Protein AF-A0A2T2UEY7-F1 (afdb_monomer_lite)

Radius of gyration: 20.2 Å; chains: 1; bounding box: 46×44×48 Å

pLDDT: mean 71.41, std 10.63, range [33.53, 90.88]

Secondary structure (DSSP, 8-state):
-THHHHHHHTT-GGGGGGHHHHHHHHHHHHHHHHHTTHHHHHHHTT-HHHHHHHHHHHHHHHHHHHHHHHHT-HHHHHHHHHHHHHHHHHHHHHHHHHHHT--HHHHHHHHHHHHHHHHHHHHHHHHHHHHHHHH-TT-HHHHHHHHHHHHHHHHHHHHHHHTHHHHHHHTT---S---

Sequence (179 aa):
MYIEDLLVVGGYQKYFDAIPLVHIFAVVGLLRSVSALVPQLLNAVGEARLNFFYSLANSVLMPAAFLVGAQFSLNGVAWAWVTAFPMAVMLLFYFGACALKMPLFTVLGRIVPAGLVLLPALGVALGAQWLADTYLPQMPILTLALGVLSTLGLGLGLIAWHEREAIAVIRGRYSAQSA

Structure (mmCIF, N/CA/C/O backbone):
data_AF-A0A2T2UEY7-F1
#
_entry.id   AF-A0A2T2UEY7-F1
#
loop_
_atom_site.group_PDB
_atom_site.id
_atom_site.type_symbol
_atom_site.label_atom_id
_atom_site.label_alt_id
_atom_site.label_comp_id
_atom_site.label_asym_id
_atom_site.label_entity_id
_atom_site.label_seq_id
_atom_site.pdbx_PDB_ins_code
_atom_site.Cartn_x
_atom_site.Cartn_y
_atom_site.Cartn_z
_atom_site.occupancy
_atom_site.B_iso_or_equiv
_atom_site.auth_seq_id
_atom_site.auth_comp_id
_atom_site.auth_asym_id
_atom_site.auth_atom_id
_atom_site.pdbx_PDB_model_num
ATOM 1 N N . MET A 1 1 ? 5.399 5.168 -11.304 1.00 60.03 1 MET A N 1
ATOM 2 C CA . MET A 1 1 ? 5.661 6.351 -12.140 1.00 60.03 1 MET A CA 1
ATOM 3 C C . MET A 1 1 ? 7.153 6.657 -12.241 1.00 60.03 1 MET A C 1
ATOM 5 O O . MET A 1 1 ? 7.678 6.413 -13.307 1.00 60.03 1 MET A O 1
ATOM 9 N N . TYR A 1 2 ? 7.894 6.951 -11.166 1.00 69.31 2 TYR A N 1
ATOM 10 C CA . TYR A 1 2 ? 9.376 7.080 -11.220 1.00 69.31 2 TYR A CA 1
ATOM 11 C C . TYR A 1 2 ? 10.169 5.755 -11.173 1.00 69.31 2 TYR A C 1
ATOM 13 O O . TYR A 1 2 ? 11.344 5.725 -10.814 1.00 69.31 2 TYR A O 1
ATOM 21 N N . ILE A 1 3 ? 9.517 4.621 -11.434 1.00 72.81 3 ILE A N 1
ATOM 22 C CA . ILE A 1 3 ? 10.138 3.304 -11.222 1.00 72.81 3 ILE A CA 1
ATOM 23 C C . ILE A 1 3 ? 11.197 3.005 -12.292 1.00 72.81 3 ILE A C 1
ATOM 25 O O . ILE A 1 3 ? 12.188 2.346 -12.002 1.00 72.81 3 ILE A O 1
ATOM 29 N N . GLU A 1 4 ? 11.012 3.537 -13.501 1.00 76.38 4 GLU A N 1
ATOM 30 C CA . GLU A 1 4 ? 11.954 3.428 -14.617 1.00 76.38 4 GLU A CA 1
ATOM 31 C C . GLU A 1 4 ? 13.260 4.145 -14.299 1.00 76.38 4 GLU A C 1
ATOM 33 O O . GLU A 1 4 ? 14.317 3.514 -14.293 1.00 76.38 4 GLU A O 1
ATOM 38 N N . ASP A 1 5 ? 13.177 5.418 -13.909 1.00 74.12 5 ASP A N 1
ATOM 39 C CA . ASP A 1 5 ? 14.338 6.188 -13.469 1.00 74.12 5 ASP A CA 1
ATOM 40 C C . ASP A 1 5 ? 15.047 5.502 -12.297 1.00 74.12 5 ASP A C 1
ATOM 42 O O . ASP A 1 5 ? 16.275 5.450 -12.256 1.00 74.12 5 ASP A O 1
ATOM 46 N N . LEU A 1 6 ? 14.292 4.925 -11.351 1.00 76.56 6 LEU A N 1
ATOM 47 C CA . LEU A 1 6 ? 14.861 4.231 -10.190 1.00 76.56 6 LEU A CA 1
ATOM 48 C C . LEU A 1 6 ? 15.660 2.998 -10.616 1.00 76.56 6 LEU A C 1
ATOM 50 O O . LEU A 1 6 ? 16.758 2.761 -10.107 1.00 76.56 6 LEU A O 1
ATOM 54 N N . LEU A 1 7 ? 15.139 2.228 -11.570 1.00 80.62 7 LEU A N 1
ATOM 55 C CA . LEU A 1 7 ? 15.835 1.070 -12.123 1.00 80.62 7 LEU A CA 1
ATOM 56 C C . LEU A 1 7 ? 17.052 1.483 -12.960 1.00 80.62 7 LEU A C 1
ATOM 58 O O . LEU A 1 7 ? 18.066 0.789 -12.913 1.00 80.62 7 LEU A O 1
ATOM 62 N N . VAL A 1 8 ? 16.999 2.608 -13.678 1.00 80.50 8 VAL A N 1
ATOM 63 C CA . VAL A 1 8 ? 18.146 3.144 -14.431 1.00 80.50 8 VAL A CA 1
ATOM 64 C C . VAL A 1 8 ? 19.254 3.604 -13.486 1.00 80.50 8 VAL A C 1
ATOM 66 O O . VAL A 1 8 ? 20.399 3.189 -13.651 1.00 80.50 8 VAL A O 1
ATOM 69 N N . VAL A 1 9 ? 18.924 4.393 -12.460 1.00 78.81 9 VAL A N 1
ATOM 70 C CA . VAL A 1 9 ? 19.888 4.878 -11.455 1.00 78.81 9 VAL A CA 1
ATOM 71 C C . VAL A 1 9 ? 20.487 3.723 -10.654 1.00 78.81 9 VAL A C 1
ATOM 73 O O . VAL A 1 9 ? 21.678 3.730 -10.355 1.00 78.81 9 VAL A O 1
ATOM 76 N N . GLY A 1 10 ? 19.684 2.706 -10.337 1.00 77.88 10 GLY A N 1
ATOM 77 C CA . GLY A 1 10 ? 20.144 1.511 -9.635 1.00 77.88 10 GLY A CA 1
ATOM 78 C C . GLY A 1 10 ? 20.923 0.509 -10.496 1.00 77.88 10 GLY A C 1
ATOM 79 O O . GLY A 1 10 ? 21.414 -0.477 -9.956 1.00 77.88 10 GLY A O 1
ATOM 80 N N . GLY A 1 11 ? 21.030 0.712 -11.816 1.00 80.69 11 GLY A N 1
ATOM 81 C CA . GLY A 1 11 ? 21.668 -0.249 -12.729 1.00 80.69 11 GLY A CA 1
ATOM 82 C C . GLY A 1 11 ? 20.877 -1.555 -12.917 1.00 80.69 11 GLY A C 1
ATOM 83 O O . GLY A 1 11 ? 21.428 -2.587 -13.294 1.00 80.69 11 GLY A O 1
ATOM 84 N N . TYR A 1 12 ? 19.570 -1.528 -12.658 1.00 83.25 12 TYR A N 1
ATOM 85 C CA . TYR A 1 12 ? 18.666 -2.678 -12.593 1.00 83.25 12 TYR A CA 1
ATOM 86 C C . TYR A 1 12 ? 17.741 -2.802 -13.8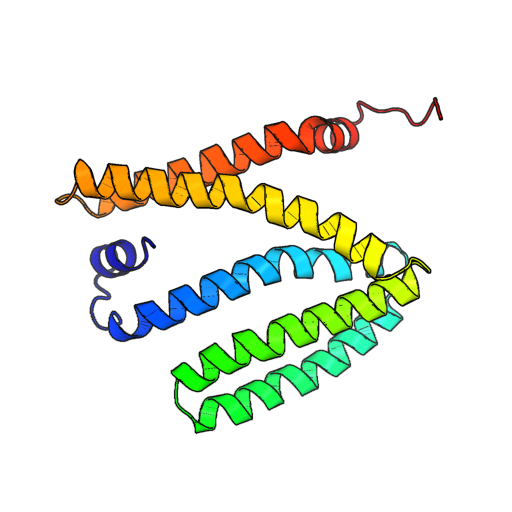16 1.00 83.25 12 TYR A C 1
ATOM 88 O O . TYR A 1 12 ? 16.616 -3.291 -13.719 1.00 83.25 12 TYR A O 1
ATOM 96 N N . GLN A 1 13 ? 18.230 -2.417 -14.994 1.00 81.12 13 GLN A N 1
ATOM 97 C CA . GLN A 1 13 ? 17.466 -2.401 -16.253 1.00 81.12 13 GLN A CA 1
ATOM 98 C C . GLN A 1 13 ? 16.880 -3.770 -16.642 1.00 81.12 13 GLN A C 1
ATOM 100 O O . GLN A 1 13 ? 15.823 -3.849 -17.258 1.00 81.12 13 GLN A O 1
ATOM 105 N N . LYS A 1 14 ? 17.506 -4.868 -16.196 1.00 83.56 14 LYS A N 1
ATOM 106 C CA . LYS A 1 14 ? 17.015 -6.242 -16.405 1.00 83.56 14 LYS A CA 1
ATOM 107 C C . LYS A 1 14 ? 15.623 -6.527 -15.818 1.00 83.56 14 LYS A C 1
ATOM 109 O O . LYS A 1 14 ? 15.056 -7.570 -16.111 1.00 83.56 14 LYS A O 1
ATOM 114 N N . TYR A 1 15 ? 15.093 -5.647 -14.965 1.00 81.44 15 TYR A N 1
ATOM 115 C CA . TYR A 1 15 ? 13.772 -5.791 -14.344 1.00 81.44 15 TYR A CA 1
ATOM 116 C C . TYR A 1 15 ? 12.699 -4.902 -14.977 1.00 81.44 15 TYR A C 1
ATOM 118 O O . TYR A 1 15 ? 11.633 -4.724 -14.389 1.00 81.44 15 TYR A O 1
ATOM 126 N N . PHE A 1 16 ? 12.950 -4.350 -16.166 1.00 82.19 16 PHE A N 1
ATOM 127 C CA . PHE A 1 16 ? 11.966 -3.518 -16.858 1.00 82.19 16 PHE A CA 1
ATOM 128 C C . PHE A 1 16 ? 10.650 -4.264 -17.123 1.00 82.19 16 PHE A C 1
ATOM 130 O O . PHE A 1 16 ? 9.573 -3.701 -16.945 1.00 82.19 16 PHE A O 1
ATOM 137 N N . ASP A 1 17 ? 10.714 -5.568 -17.383 1.00 82.19 17 ASP A N 1
ATOM 138 C CA . ASP A 1 17 ? 9.524 -6.407 -17.573 1.00 82.19 17 ASP A CA 1
ATOM 139 C C . ASP A 1 17 ? 8.618 -6.477 -16.326 1.00 82.19 17 ASP A C 1
ATOM 141 O O . ASP A 1 17 ? 7.433 -6.794 -16.425 1.00 82.19 17 ASP A O 1
ATOM 145 N N . ALA A 1 18 ? 9.145 -6.155 -15.136 1.00 81.88 18 ALA A N 1
ATOM 146 C CA . ALA A 1 18 ? 8.387 -6.125 -13.886 1.00 81.88 18 ALA A CA 1
ATOM 147 C C . ALA A 1 18 ? 7.746 -4.757 -13.585 1.00 81.88 18 ALA A C 1
ATOM 149 O O . ALA A 1 18 ? 6.935 -4.655 -12.661 1.00 81.88 18 ALA A O 1
ATOM 150 N N . ILE A 1 19 ? 8.059 -3.710 -14.356 1.00 83.50 19 ILE A N 1
ATOM 151 C CA . ILE A 1 19 ? 7.503 -2.359 -14.180 1.00 83.50 19 ILE A CA 1
ATOM 152 C C . ILE A 1 19 ? 5.964 -2.352 -14.145 1.00 83.50 19 ILE A C 1
ATOM 154 O O . ILE A 1 19 ? 5.400 -1.704 -13.253 1.00 83.50 19 ILE A O 1
ATOM 158 N N . PRO A 1 20 ? 5.242 -3.067 -15.034 1.00 82.81 20 PRO A N 1
ATOM 159 C CA . PRO A 1 20 ? 3.779 -3.085 -14.999 1.00 82.81 20 PRO A CA 1
ATOM 160 C C . PRO A 1 20 ? 3.230 -3.661 -13.688 1.00 82.81 20 PRO A C 1
ATOM 162 O O . PRO A 1 20 ? 2.255 -3.148 -13.140 1.00 82.81 20 PRO A O 1
ATOM 165 N N . LEU A 1 21 ? 3.894 -4.679 -13.132 1.00 82.06 21 LEU A N 1
ATOM 166 C CA . LEU A 1 21 ? 3.491 -5.301 -11.869 1.00 82.06 21 LEU A CA 1
ATOM 167 C C . LEU A 1 21 ? 3.609 -4.309 -10.714 1.00 82.06 21 LEU A C 1
ATOM 169 O O . LEU A 1 21 ? 2.709 -4.222 -9.882 1.00 82.06 21 LEU A O 1
ATOM 173 N N . VAL A 1 22 ? 4.682 -3.514 -10.684 1.00 80.75 22 VAL A N 1
ATOM 174 C CA . VAL A 1 22 ? 4.879 -2.494 -9.645 1.00 80.75 22 VAL A CA 1
ATOM 175 C C . VAL A 1 22 ? 3.765 -1.448 -9.668 1.00 80.75 22 VAL A C 1
ATOM 177 O O . VAL A 1 22 ? 3.314 -1.018 -8.608 1.00 80.75 22 VAL A O 1
ATOM 180 N N . HIS A 1 23 ? 3.266 -1.072 -10.846 1.00 80.88 23 HIS A N 1
ATOM 181 C CA . HIS A 1 23 ? 2.131 -0.153 -10.952 1.00 80.88 23 HIS A CA 1
ATOM 182 C C . HIS A 1 23 ? 0.849 -0.748 -10.358 1.00 80.88 23 HIS A C 1
ATOM 184 O O . HIS A 1 23 ? 0.157 -0.067 -9.600 1.00 80.88 23 HIS A O 1
ATOM 190 N N . ILE A 1 24 ? 0.571 -2.028 -10.619 1.00 80.69 24 ILE A N 1
ATOM 191 C CA . ILE A 1 24 ? -0.563 -2.740 -10.011 1.00 80.69 24 ILE A CA 1
ATOM 192 C C . ILE A 1 24 ? -0.410 -2.772 -8.482 1.00 80.69 24 ILE A C 1
ATOM 194 O O . ILE A 1 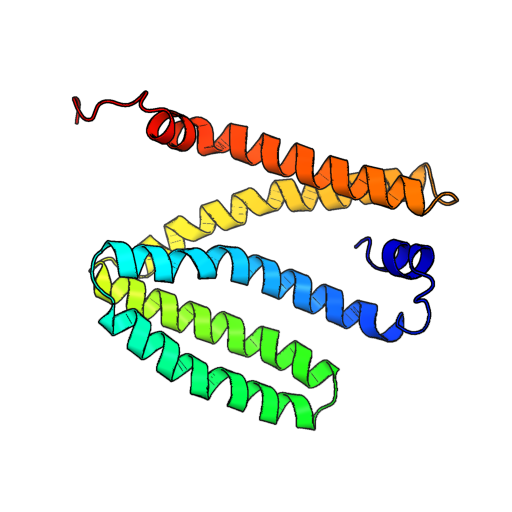24 ? -1.342 -2.445 -7.745 1.00 80.69 24 ILE A O 1
ATOM 198 N N . PHE A 1 25 ? 0.789 -3.094 -7.991 1.00 78.50 25 PHE A N 1
ATOM 199 C CA . PHE A 1 25 ? 1.077 -3.118 -6.559 1.00 78.50 25 PHE A CA 1
ATOM 200 C C . PHE A 1 25 ? 0.979 -1.750 -5.889 1.00 78.50 25 PHE A C 1
ATOM 202 O O . PHE A 1 25 ? 0.548 -1.678 -4.740 1.00 78.50 25 PHE A O 1
ATOM 209 N N . ALA A 1 26 ? 1.328 -0.665 -6.582 1.00 78.06 26 ALA A N 1
ATOM 210 C CA . ALA A 1 26 ? 1.195 0.686 -6.049 1.00 78.06 26 ALA A CA 1
ATOM 211 C C . ALA A 1 26 ? -0.273 1.034 -5.746 1.00 78.06 26 ALA A C 1
ATOM 213 O O . ALA A 1 26 ? -0.566 1.600 -4.692 1.00 78.06 26 ALA A O 1
ATOM 214 N N . VAL A 1 27 ? -1.206 0.623 -6.615 1.00 74.31 27 VAL A N 1
ATOM 215 C CA . VAL A 1 27 ? -2.653 0.800 -6.393 1.00 74.31 27 VAL A CA 1
ATOM 216 C C . VAL A 1 27 ? -3.121 0.007 -5.171 1.00 74.31 27 VAL A C 1
ATOM 218 O O . VAL A 1 27 ? -3.826 0.539 -4.314 1.00 74.31 27 VAL A O 1
ATOM 221 N N . VAL A 1 28 ? -2.680 -1.246 -5.039 1.00 76.62 28 VAL A N 1
ATOM 222 C CA . VAL A 1 28 ? -2.969 -2.072 -3.853 1.00 76.62 28 VAL A CA 1
ATOM 223 C C . VAL A 1 28 ? -2.373 -1.444 -2.585 1.00 76.62 28 VAL A C 1
ATOM 225 O O . VAL A 1 28 ? -3.008 -1.443 -1.530 1.00 76.62 28 VAL A O 1
ATOM 228 N N . GLY A 1 29 ? -1.178 -0.858 -2.689 1.00 73.19 29 GLY A N 1
ATOM 229 C CA . GLY A 1 29 ? -0.496 -0.151 -1.607 1.00 73.19 29 GLY A CA 1
ATOM 230 C C . GLY A 1 29 ? -1.305 1.018 -1.045 1.00 73.19 29 GLY A C 1
ATOM 231 O O . GLY A 1 29 ? -1.372 1.173 0.172 1.00 73.19 29 GLY A O 1
ATOM 232 N N . LEU A 1 30 ? -1.991 1.787 -1.897 1.00 71.62 30 LEU A N 1
ATOM 233 C CA . LEU A 1 30 ? -2.884 2.864 -1.449 1.00 71.62 30 LEU A CA 1
ATOM 234 C C . LEU A 1 30 ? -4.017 2.332 -0.566 1.00 71.62 30 LEU A C 1
ATOM 236 O O . LEU A 1 30 ? -4.271 2.863 0.516 1.00 71.62 30 LEU A O 1
ATOM 240 N N . LEU A 1 31 ? -4.662 1.245 -0.997 1.00 69.88 31 LEU A N 1
ATOM 241 C CA . LEU A 1 31 ? -5.740 0.619 -0.233 1.00 69.88 31 LEU A CA 1
ATOM 242 C C . LEU A 1 31 ? -5.216 0.036 1.091 1.00 69.88 31 LEU A C 1
ATOM 244 O O . LEU A 1 31 ? -5.880 0.111 2.130 1.00 69.88 31 LEU A O 1
ATOM 248 N N . ARG A 1 32 ? -3.982 -0.484 1.075 1.00 73.38 32 ARG A N 1
ATOM 249 C CA . ARG A 1 32 ? -3.299 -1.004 2.260 1.00 73.38 32 ARG A CA 1
ATOM 250 C C . ARG A 1 32 ? -3.071 0.063 3.324 1.00 73.38 32 ARG A C 1
ATOM 252 O O . ARG A 1 32 ? -3.325 -0.224 4.494 1.00 73.38 32 ARG A O 1
ATOM 259 N N . SER A 1 33 ? -2.663 1.269 2.939 1.00 73.00 33 SER A N 1
ATOM 260 C CA . SER A 1 33 ? -2.415 2.381 3.868 1.00 73.00 33 SER A CA 1
ATOM 261 C C . SER A 1 33 ? -3.630 2.715 4.738 1.00 73.00 33 SER A C 1
ATOM 263 O O . SER A 1 33 ? -3.479 2.963 5.930 1.00 73.00 33 SER A O 1
ATOM 265 N N . VAL A 1 34 ? -4.842 2.641 4.178 1.00 68.00 34 VAL A N 1
ATOM 266 C CA . VAL A 1 34 ? -6.090 2.867 4.928 1.00 68.00 34 VAL A CA 1
ATOM 267 C C . VAL A 1 34 ? -6.426 1.660 5.809 1.00 68.00 34 VAL A C 1
ATOM 269 O O . VAL A 1 34 ? -6.743 1.802 6.990 1.00 68.00 34 VAL A O 1
ATOM 272 N N . SER A 1 35 ? -6.317 0.452 5.248 1.00 67.31 35 SER A N 1
ATOM 273 C CA . SER A 1 35 ? -6.644 -0.795 5.953 1.00 67.31 35 SER A CA 1
ATOM 274 C C . SER A 1 35 ? -5.780 -1.051 7.194 1.00 67.31 35 SER A C 1
ATOM 276 O O . SER A 1 35 ? -6.239 -1.695 8.130 1.00 67.31 35 SER A O 1
ATOM 278 N N . ALA A 1 36 ? -4.557 -0.513 7.247 1.00 74.69 36 ALA A N 1
ATOM 279 C CA . ALA A 1 36 ? -3.639 -0.694 8.372 1.00 74.69 36 ALA A CA 1
ATOM 280 C C . ALA A 1 36 ? -4.092 0.001 9.673 1.00 74.69 36 ALA A C 1
ATOM 282 O O . ALA A 1 36 ? -3.643 -0.381 10.756 1.00 74.69 36 ALA A O 1
ATOM 283 N N . LEU A 1 37 ? -4.980 0.996 9.581 1.00 71.06 37 LEU A N 1
ATOM 284 C CA . LEU A 1 37 ? -5.469 1.775 10.725 1.00 71.06 37 LEU A CA 1
ATOM 285 C C . LEU A 1 37 ? -6.635 1.090 11.455 1.00 71.06 37 LEU A C 1
ATOM 287 O O . LEU A 1 37 ? -6.782 1.229 12.669 1.00 71.06 37 LEU A O 1
ATOM 291 N N . VAL A 1 38 ? -7.450 0.310 10.741 1.00 69.56 38 VAL A N 1
ATOM 292 C CA . VAL A 1 38 ? -8.666 -0.312 11.295 1.00 69.56 38 VAL A CA 1
ATOM 293 C C . VAL A 1 38 ? -8.363 -1.342 12.399 1.00 69.56 38 VAL A C 1
ATOM 295 O O . VAL A 1 38 ? -9.015 -1.279 13.441 1.00 69.56 38 VAL A O 1
ATOM 298 N N . PRO A 1 39 ? -7.359 -2.238 12.276 1.00 71.12 39 PRO A N 1
ATOM 299 C CA . PRO A 1 39 ? -7.011 -3.158 13.355 1.00 71.12 39 PRO A CA 1
ATOM 300 C C . PRO A 1 39 ? -6.532 -2.436 14.617 1.00 71.12 39 PRO A C 1
ATOM 302 O O . PRO A 1 39 ? -6.821 -2.882 15.726 1.00 71.12 39 PRO A O 1
ATOM 305 N N . GLN A 1 40 ? -5.823 -1.312 14.461 1.00 73.94 40 GLN A N 1
ATOM 306 C CA . GLN A 1 40 ? -5.340 -0.509 15.588 1.00 73.94 40 GLN A CA 1
ATOM 307 C C . GLN A 1 40 ? -6.513 0.119 16.348 1.00 73.94 40 GLN A C 1
ATOM 309 O O . GLN A 1 40 ? -6.564 0.033 17.573 1.00 73.94 40 GLN A O 1
ATOM 314 N N . LEU A 1 41 ? -7.498 0.658 15.621 1.00 70.00 41 LEU A N 1
ATOM 315 C CA . LEU A 1 41 ? -8.754 1.154 16.189 1.00 70.00 41 LEU A CA 1
ATOM 316 C C . LEU A 1 41 ? -9.528 0.053 16.926 1.00 70.00 41 LEU A C 1
ATOM 318 O O . LEU A 1 41 ? -9.957 0.261 18.057 1.00 70.00 41 LEU A O 1
ATOM 322 N N . LEU A 1 42 ? -9.662 -1.133 16.326 1.00 70.38 42 LEU A N 1
ATOM 323 C CA . LEU A 1 42 ? -10.347 -2.272 16.951 1.00 70.38 42 LEU A CA 1
ATOM 324 C C . LEU A 1 42 ? -9.662 -2.735 18.241 1.00 70.38 42 LEU A C 1
ATOM 326 O O . LEU A 1 42 ? -10.339 -3.030 19.226 1.00 70.38 42 LEU A O 1
ATOM 330 N N . ASN A 1 43 ? -8.328 -2.748 18.265 1.00 76.44 43 ASN A N 1
ATOM 331 C CA . ASN A 1 43 ? -7.573 -3.053 19.479 1.00 76.44 43 ASN A CA 1
ATOM 332 C C . ASN A 1 43 ? -7.758 -1.977 20.558 1.00 76.44 43 ASN A C 1
ATOM 334 O O . ASN A 1 43 ? -7.899 -2.325 21.726 1.00 76.44 43 ASN A O 1
ATOM 338 N N . ALA A 1 44 ? -7.807 -0.694 20.186 1.00 73.81 44 ALA A N 1
ATOM 339 C CA . ALA A 1 44 ? -8.017 0.404 21.132 1.00 73.81 44 ALA A CA 1
ATOM 340 C C . ALA A 1 44 ? -9.410 0.374 21.790 1.00 73.81 44 ALA A C 1
ATOM 342 O O . ALA A 1 44 ? -9.546 0.740 22.954 1.00 73.81 44 ALA A O 1
ATOM 343 N N . VAL A 1 45 ? -10.434 -0.095 21.068 1.00 71.31 45 VAL A N 1
ATOM 344 C CA . VAL A 1 45 ? -11.812 -0.250 21.577 1.00 71.31 45 VAL A CA 1
ATOM 345 C C . VAL A 1 45 ? -11.988 -1.536 22.412 1.00 71.31 45 VAL A C 1
ATOM 347 O O . VAL A 1 45 ? -13.019 -1.723 23.051 1.00 71.31 45 VAL A O 1
ATOM 350 N N . GLY A 1 46 ? -10.977 -2.412 22.467 1.00 72.62 46 GLY A N 1
ATOM 351 C CA . GLY A 1 46 ? -11.022 -3.671 23.223 1.00 72.62 46 GLY A CA 1
ATOM 352 C C . GLY A 1 46 ? -11.622 -4.856 22.454 1.00 72.62 46 GLY A C 1
ATOM 353 O O . GLY A 1 46 ? -11.782 -5.940 23.010 1.00 72.62 46 GLY A O 1
ATOM 354 N N . GLU A 1 47 ? -11.887 -4.700 21.157 1.00 73.19 47 GLU A N 1
ATOM 355 C CA . GLU A 1 47 ? -12.500 -5.710 20.282 1.00 73.19 47 GLU A CA 1
ATOM 356 C C . GLU A 1 47 ? -11.447 -6.615 19.612 1.00 73.19 47 GLU A C 1
ATOM 358 O O . GLU A 1 47 ? -11.508 -6.957 18.426 1.00 73.19 47 GLU A O 1
ATOM 363 N N . ALA A 1 48 ? -10.451 -7.048 20.391 1.00 73.31 48 ALA A N 1
ATOM 364 C CA . ALA A 1 48 ? -9.340 -7.879 19.916 1.00 73.31 48 ALA A CA 1
ATOM 365 C C . ALA A 1 48 ? -9.803 -9.226 19.324 1.00 73.31 48 ALA A C 1
ATOM 367 O O . ALA A 1 48 ? -9.148 -9.794 18.446 1.00 73.31 48 ALA A O 1
ATOM 368 N N . ARG A 1 49 ? -10.971 -9.725 19.753 1.00 76.69 49 ARG A N 1
ATOM 369 C CA . ARG A 1 49 ? -11.577 -10.959 19.232 1.00 76.69 49 ARG A CA 1
ATOM 370 C C . ARG A 1 49 ? -11.897 -10.858 17.737 1.00 76.69 49 ARG A C 1
ATOM 372 O O . ARG A 1 49 ? -11.718 -11.833 17.011 1.00 76.69 49 ARG A O 1
ATOM 379 N N . LEU A 1 50 ? -12.329 -9.693 17.259 1.00 73.50 50 LEU A N 1
ATOM 380 C CA . LEU A 1 50 ? -12.630 -9.482 15.841 1.00 73.50 50 LEU A CA 1
ATOM 381 C C . LEU A 1 50 ? -11.357 -9.394 14.997 1.00 73.50 50 LEU A C 1
ATOM 383 O O . LEU A 1 50 ? -11.309 -9.958 13.905 1.00 73.50 50 LEU A O 1
ATOM 387 N N . ASN A 1 51 ? -10.293 -8.794 15.535 1.00 76.81 51 ASN A N 1
ATOM 388 C CA . ASN A 1 51 ? -8.972 -8.824 14.904 1.00 76.81 51 ASN A CA 1
ATOM 389 C C . ASN A 1 51 ? -8.420 -10.249 14.776 1.00 76.81 51 ASN A C 1
ATOM 391 O O . ASN A 1 51 ? -7.786 -10.572 13.769 1.00 76.81 51 ASN A O 1
ATOM 395 N N . PHE A 1 52 ? -8.682 -11.114 15.758 1.00 81.56 52 PHE A N 1
ATOM 396 C CA . PHE A 1 52 ? -8.316 -12.527 15.681 1.00 81.56 52 PHE A CA 1
ATOM 397 C C . PHE A 1 52 ? -9.047 -13.244 14.537 1.00 81.56 52 PHE A C 1
ATOM 399 O O . PHE A 1 52 ? -8.399 -13.880 13.708 1.00 81.56 52 PHE A O 1
ATOM 406 N N . PHE A 1 53 ? -10.373 -13.090 14.428 1.00 81.88 53 PHE A N 1
ATOM 407 C CA . PHE A 1 53 ? -11.143 -13.686 13.327 1.00 81.88 53 PHE A CA 1
ATOM 408 C C . PHE A 1 53 ? -10.746 -13.133 11.956 1.00 81.88 53 PHE A C 1
ATOM 410 O O . PHE A 1 53 ? -10.628 -13.901 11.003 1.00 81.88 53 PHE A O 1
ATOM 417 N N . TYR A 1 54 ? -10.478 -11.830 11.857 1.00 81.94 54 TYR A N 1
ATOM 418 C CA . TYR A 1 54 ? -9.931 -11.226 10.645 1.00 81.94 54 TYR A CA 1
ATOM 419 C C . TYR A 1 54 ? -8.578 -11.842 10.268 1.00 81.94 54 TYR A C 1
ATOM 421 O O . TYR A 1 54 ? -8.373 -12.234 9.121 1.00 81.94 54 TYR A O 1
ATOM 429 N N . SER A 1 55 ? -7.668 -11.979 11.235 1.00 82.94 55 SER A N 1
ATOM 430 C CA . SER A 1 55 ? -6.340 -12.556 11.004 1.00 82.94 55 SER A CA 1
ATOM 431 C C . SER A 1 55 ? -6.427 -14.018 10.566 1.00 82.94 55 SER A C 1
ATOM 433 O O . SER A 1 55 ? -5.693 -14.427 9.671 1.00 82.94 55 SER A O 1
ATOM 435 N N . LEU A 1 56 ? -7.357 -14.784 11.144 1.00 87.88 56 LEU A N 1
ATOM 436 C CA . LEU A 1 56 ? -7.625 -16.172 10.771 1.00 87.88 56 LEU A CA 1
ATOM 437 C C . LEU A 1 56 ? -8.229 -16.292 9.365 1.00 87.88 56 LEU A C 1
ATOM 439 O O . LEU A 1 56 ? -7.838 -17.158 8.591 1.00 87.88 56 LEU A O 1
ATOM 443 N N . ALA A 1 57 ? -9.166 -15.418 9.003 1.00 85.88 57 ALA A N 1
ATOM 444 C CA . ALA A 1 57 ? -9.720 -15.408 7.655 1.00 85.88 57 ALA A CA 1
ATOM 445 C C . ALA A 1 57 ? -8.651 -15.018 6.624 1.00 85.88 57 ALA A C 1
ATOM 447 O O . ALA A 1 57 ? -8.530 -15.654 5.579 1.00 85.88 57 ALA A O 1
ATOM 448 N N . ASN A 1 58 ? -7.830 -14.013 6.937 1.00 84.75 58 ASN A N 1
ATOM 449 C CA . ASN A 1 58 ? -6.774 -13.547 6.047 1.00 84.75 58 ASN A CA 1
ATOM 450 C C . ASN A 1 58 ? -5.631 -14.568 5.904 1.00 84.75 58 ASN A C 1
ATOM 452 O O . ASN A 1 58 ? -5.054 -14.676 4.824 1.00 84.75 58 ASN A O 1
ATOM 456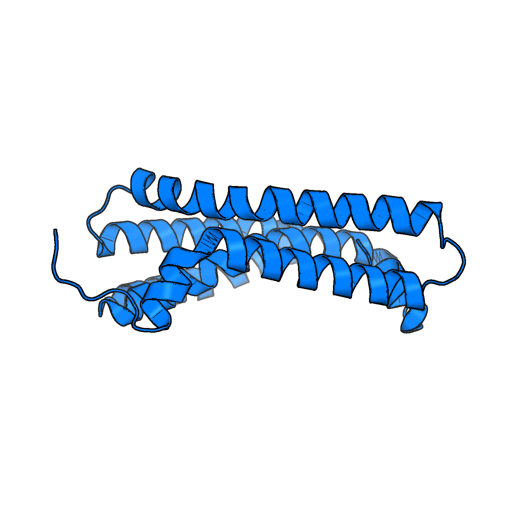 N N . SER A 1 59 ? -5.329 -15.351 6.949 1.00 88.62 59 SER A N 1
ATOM 457 C CA . SER A 1 59 ? -4.311 -16.409 6.887 1.00 88.62 59 SER A CA 1
ATOM 458 C C . SER A 1 59 ? -4.690 -17.556 5.952 1.00 88.62 59 SER A C 1
ATOM 460 O O . SER A 1 59 ? -3.803 -18.259 5.483 1.00 88.62 59 SER A O 1
ATOM 462 N N . VAL A 1 60 ? -5.978 -17.726 5.642 1.00 90.88 60 VAL A N 1
ATOM 463 C CA . VAL A 1 60 ? -6.463 -18.704 4.658 1.00 90.88 60 VAL A CA 1
ATOM 464 C C . VAL A 1 60 ? -6.686 -18.046 3.297 1.00 90.88 60 VAL A C 1
ATOM 466 O O . VAL A 1 60 ? -6.223 -18.559 2.278 1.00 90.88 60 VAL A O 1
ATOM 469 N N . LEU A 1 61 ? -7.354 -16.888 3.277 1.00 88.44 61 LEU A N 1
ATOM 470 C CA . LEU A 1 61 ? -7.729 -16.178 2.054 1.00 88.44 61 LEU A CA 1
ATOM 471 C C . LEU A 1 61 ? -6.508 -15.803 1.211 1.00 88.44 61 LEU A C 1
ATOM 473 O O . LEU A 1 61 ? -6.504 -16.048 0.005 1.00 88.44 61 LEU A O 1
ATOM 477 N N . MET A 1 62 ? -5.474 -15.224 1.834 1.00 85.94 62 MET A N 1
ATOM 478 C CA . MET A 1 62 ? -4.305 -14.766 1.088 1.00 85.94 62 MET A CA 1
ATOM 479 C C . MET A 1 62 ? -3.542 -15.927 0.449 1.00 85.94 62 MET A C 1
ATOM 481 O O . MET A 1 62 ? -3.394 -15.917 -0.772 1.00 85.94 62 MET A O 1
ATOM 485 N N . PRO A 1 63 ? -3.109 -16.962 1.191 1.00 89.00 63 PRO A N 1
ATOM 486 C CA . PRO A 1 63 ? -2.435 -18.099 0.573 1.00 89.00 63 PRO A CA 1
ATOM 487 C C . PRO A 1 63 ? -3.266 -18.764 -0.526 1.00 89.00 63 PRO A C 1
ATOM 489 O O . PRO A 1 63 ? -2.715 -19.084 -1.574 1.00 89.00 63 PRO A O 1
ATOM 492 N N . ALA A 1 64 ? -4.583 -18.908 -0.345 1.00 89.44 64 ALA A N 1
ATOM 493 C CA . ALA A 1 64 ? -5.458 -19.472 -1.372 1.00 89.44 64 ALA A CA 1
ATOM 494 C C . ALA A 1 64 ? -5.469 -18.628 -2.657 1.00 89.44 64 ALA A C 1
ATOM 496 O O . ALA A 1 64 ? -5.278 -19.162 -3.749 1.00 89.44 64 ALA A O 1
ATOM 497 N N . ALA A 1 65 ? -5.628 -17.308 -2.536 1.00 86.69 65 ALA A N 1
ATOM 498 C CA . ALA A 1 65 ? -5.611 -16.409 -3.686 1.00 86.69 65 ALA A CA 1
ATOM 499 C C . ALA A 1 65 ? -4.267 -16.448 -4.426 1.00 86.69 65 ALA A C 1
ATOM 501 O O . ALA A 1 65 ? -4.228 -16.487 -5.655 1.00 86.69 65 ALA A O 1
ATOM 502 N N . PHE A 1 66 ? -3.162 -16.495 -3.683 1.00 85.56 66 PHE A N 1
ATOM 503 C CA . PHE A 1 66 ? -1.824 -16.614 -4.252 1.00 85.56 66 PHE A CA 1
ATOM 504 C C . PHE A 1 66 ? -1.574 -17.955 -4.933 1.00 85.56 66 PHE A C 1
ATOM 506 O O . PHE A 1 66 ? -0.958 -17.978 -5.994 1.00 85.56 66 PHE A O 1
ATOM 513 N N . LEU A 1 67 ? -2.050 -19.059 -4.355 1.00 90.06 67 LEU A N 1
ATOM 514 C CA . LEU A 1 67 ? -1.935 -20.386 -4.958 1.00 90.06 67 LEU A CA 1
ATOM 515 C C . LEU A 1 67 ? -2.656 -20.450 -6.301 1.00 90.06 67 LEU A C 1
ATOM 517 O O . LEU A 1 67 ? -2.112 -21.019 -7.243 1.00 90.06 67 LEU A O 1
ATOM 521 N N . VAL A 1 68 ? -3.840 -19.838 -6.397 1.00 88.88 68 VAL A N 1
ATOM 522 C CA . VAL A 1 68 ? -4.589 -19.720 -7.656 1.00 88.88 68 VAL A CA 1
ATOM 523 C C . VAL A 1 68 ? -3.857 -18.796 -8.627 1.00 88.88 68 VAL A C 1
ATOM 525 O O . VAL A 1 68 ? -3.618 -19.179 -9.768 1.00 88.88 68 VAL A O 1
ATOM 528 N N . GLY A 1 69 ? -3.440 -17.608 -8.181 1.00 85.62 69 GLY A N 1
ATOM 529 C CA . GLY A 1 69 ? -2.744 -16.632 -9.023 1.00 85.62 69 GLY A CA 1
ATOM 530 C C . GLY A 1 69 ? -1.420 -17.149 -9.589 1.00 85.62 69 GLY A C 1
ATOM 531 O O . GLY A 1 69 ? -1.116 -16.908 -10.755 1.00 85.62 69 GLY A O 1
ATOM 532 N N . ALA A 1 70 ? -0.666 -17.920 -8.803 1.00 87.75 70 ALA A N 1
ATOM 533 C CA . ALA A 1 70 ? 0.611 -18.496 -9.213 1.00 87.75 70 ALA A CA 1
ATOM 534 C C . ALA A 1 70 ? 0.485 -19.499 -10.373 1.00 87.75 70 ALA A C 1
ATOM 536 O O . ALA A 1 70 ? 1.442 -19.655 -11.129 1.00 87.75 70 ALA A O 1
ATOM 537 N N . GLN A 1 71 ? -0.683 -20.128 -10.567 1.00 88.75 71 GLN A N 1
ATOM 538 C CA . GLN A 1 71 ? -0.907 -21.043 -11.698 1.00 88.75 71 GLN A CA 1
ATOM 539 C C . GLN A 1 71 ? -0.910 -20.320 -13.052 1.00 88.75 71 GLN A C 1
ATOM 541 O O . GLN A 1 71 ? -0.602 -20.921 -14.076 1.00 88.75 71 GLN A O 1
ATOM 546 N N . PHE A 1 72 ? -1.248 -19.027 -13.070 1.00 80.94 72 PHE A N 1
ATOM 547 C CA . PHE A 1 72 ? -1.477 -18.256 -14.295 1.00 80.94 72 PHE A CA 1
ATOM 548 C C . PHE A 1 72 ? -0.323 -17.312 -14.656 1.00 80.94 72 PHE A C 1
ATOM 550 O O . PHE A 1 72 ? -0.521 -16.446 -15.508 1.00 80.94 72 PHE A O 1
ATOM 557 N N . SER A 1 73 ? 0.865 -17.484 -14.052 1.00 83.81 73 SER A N 1
ATOM 558 C CA . SER A 1 73 ? 2.080 -16.638 -14.140 1.00 83.81 73 SER A CA 1
ATOM 559 C C . SER A 1 73 ? 2.199 -15.518 -13.092 1.00 83.81 73 SER A C 1
ATOM 561 O O . SER A 1 73 ? 1.323 -15.301 -12.258 1.00 83.81 73 SER A O 1
ATOM 563 N N . LEU A 1 74 ? 3.307 -14.767 -13.160 1.00 80.94 74 LEU A N 1
ATOM 564 C CA . LEU A 1 74 ? 3.602 -13.616 -12.299 1.00 80.94 74 LEU A CA 1
ATOM 565 C C . LEU A 1 74 ? 2.511 -12.528 -12.370 1.00 80.94 74 LEU A C 1
ATOM 567 O O . LEU A 1 74 ? 2.204 -11.888 -11.366 1.00 80.94 74 LEU A O 1
ATOM 571 N N . ASN A 1 75 ? 1.867 -12.369 -13.531 1.00 82.38 75 ASN A N 1
ATOM 572 C CA . ASN A 1 75 ? 0.720 -11.474 -13.689 1.00 82.38 75 ASN A CA 1
ATOM 573 C C . ASN A 1 75 ? -0.509 -11.980 -12.914 1.00 82.38 75 ASN A C 1
ATOM 575 O O . ASN A 1 75 ? -1.233 -11.195 -12.307 1.00 82.38 75 ASN A O 1
ATOM 579 N N . GLY A 1 76 ? -0.713 -13.300 -12.863 1.00 81.06 76 GLY A N 1
ATOM 580 C CA . GLY A 1 76 ? -1.773 -13.917 -12.065 1.00 81.0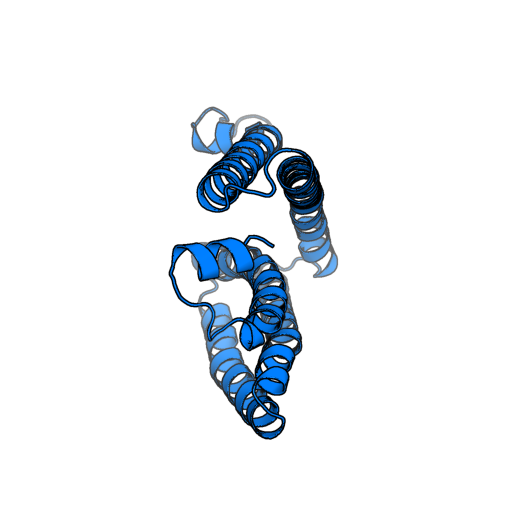6 76 GLY A CA 1
ATOM 581 C C . GLY A 1 76 ? -1.618 -13.634 -10.569 1.00 81.06 76 GLY A C 1
ATOM 582 O O . GLY A 1 76 ? -2.606 -13.387 -9.881 1.00 81.06 76 GLY A O 1
ATOM 583 N N . VAL A 1 77 ? -0.380 -13.557 -10.070 1.00 82.06 77 VAL A N 1
ATOM 584 C CA . VAL A 1 77 ? -0.098 -13.133 -8.689 1.00 82.06 77 VAL A CA 1
ATOM 585 C C . VAL A 1 77 ? -0.479 -11.666 -8.462 1.00 82.06 77 VAL A C 1
ATOM 587 O O . VAL A 1 77 ? -1.082 -11.346 -7.439 1.00 82.06 77 VAL A O 1
ATOM 590 N N . ALA A 1 78 ? -0.188 -10.767 -9.406 1.00 81.69 78 ALA A N 1
ATOM 591 C CA . ALA A 1 78 ? -0.602 -9.367 -9.289 1.00 81.69 78 ALA A CA 1
ATOM 592 C C . ALA A 1 78 ? -2.135 -9.225 -9.242 1.00 81.69 78 ALA A C 1
ATOM 594 O O . ALA A 1 78 ? -2.665 -8.510 -8.393 1.00 81.69 78 ALA A O 1
ATOM 595 N N . TRP A 1 79 ? -2.863 -9.977 -10.071 1.00 81.38 79 TRP A N 1
ATOM 596 C CA . TRP A 1 79 ? -4.329 -10.009 -10.032 1.00 81.38 79 TRP A CA 1
ATOM 597 C C . TRP A 1 79 ? -4.899 -10.651 -8.763 1.00 81.38 79 TRP A C 1
ATOM 599 O O . TRP A 1 79 ? -5.939 -10.209 -8.265 1.00 81.38 79 TRP A O 1
ATOM 609 N N . ALA A 1 80 ? -4.213 -11.640 -8.187 1.00 85.88 80 ALA A N 1
ATOM 610 C CA . ALA A 1 80 ? -4.586 -12.194 -6.889 1.00 85.88 80 ALA A CA 1
ATOM 611 C C . ALA A 1 80 ? -4.556 -11.116 -5.798 1.00 85.88 80 ALA A C 1
ATOM 613 O O . ALA A 1 80 ? -5.472 -11.044 -4.987 1.00 85.88 80 ALA A O 1
ATOM 614 N N . TRP A 1 81 ? -3.578 -10.209 -5.819 1.00 80.75 81 TRP A N 1
ATOM 615 C CA . TRP A 1 81 ? -3.572 -9.063 -4.908 1.00 80.75 81 TRP A CA 1
ATOM 616 C C . TRP A 1 81 ? -4.706 -8.079 -5.170 1.00 80.75 81 TRP A C 1
ATOM 618 O O . TRP A 1 81 ? -5.343 -7.625 -4.222 1.00 80.75 81 TRP A O 1
ATOM 628 N N . VAL A 1 82 ? -4.987 -7.768 -6.436 1.00 80.38 82 VAL A N 1
ATOM 629 C CA . VAL A 1 82 ? -6.077 -6.849 -6.806 1.00 80.38 82 VAL A CA 1
ATOM 630 C C . VAL A 1 82 ? -7.440 -7.373 -6.352 1.00 80.38 82 VAL A C 1
ATOM 632 O O . VAL A 1 82 ? -8.318 -6.575 -6.052 1.00 80.38 82 VAL A O 1
ATOM 635 N N . THR A 1 83 ? -7.627 -8.690 -6.258 1.00 82.12 83 THR A N 1
ATOM 636 C CA . THR A 1 83 ? -8.908 -9.299 -5.863 1.00 82.12 83 THR A CA 1
ATOM 637 C C . THR A 1 83 ? -8.971 -9.667 -4.379 1.00 82.12 83 THR A C 1
ATOM 639 O O . THR A 1 83 ? -9.937 -9.322 -3.695 1.00 82.12 83 THR A O 1
ATOM 642 N N . ALA A 1 84 ? -7.936 -10.314 -3.841 1.00 82.56 84 ALA A N 1
ATOM 643 C CA . ALA A 1 84 ? -7.901 -10.757 -2.450 1.00 82.56 84 ALA A CA 1
ATOM 644 C C . ALA A 1 84 ? -7.818 -9.587 -1.471 1.00 82.56 84 ALA A C 1
ATOM 646 O O . ALA A 1 84 ? -8.398 -9.646 -0.388 1.00 82.56 84 ALA A O 1
ATOM 647 N N . PHE A 1 85 ? -7.119 -8.510 -1.840 1.00 75.81 85 PHE A N 1
ATOM 648 C CA . PHE A 1 85 ? -6.914 -7.389 -0.933 1.00 75.81 85 PHE A CA 1
ATOM 649 C C . PHE A 1 85 ? -8.202 -6.585 -0.680 1.00 75.81 85 PHE A C 1
ATOM 651 O O . PHE A 1 85 ? -8.546 -6.407 0.487 1.00 75.81 85 PHE A O 1
ATOM 658 N N . PRO A 1 86 ? -8.992 -6.172 -1.695 1.00 78.38 86 PRO A N 1
ATOM 659 C CA . PRO A 1 86 ? -10.311 -5.583 -1.457 1.00 78.38 86 PRO A CA 1
ATOM 660 C C . PRO A 1 86 ? -11.252 -6.509 -0.690 1.00 78.38 86 PRO A C 1
ATOM 662 O O . PRO A 1 86 ? -12.002 -6.039 0.161 1.00 78.38 86 PRO A O 1
ATOM 665 N N . MET A 1 87 ? -11.186 -7.820 -0.939 1.00 79.94 87 MET A N 1
ATOM 666 C CA . MET A 1 87 ? -11.986 -8.798 -0.202 1.00 79.94 87 MET A CA 1
ATOM 667 C C . MET A 1 87 ? -11.604 -8.839 1.285 1.00 79.94 87 MET A C 1
ATOM 669 O O . MET A 1 87 ? -12.483 -8.780 2.143 1.00 79.94 87 MET A O 1
ATOM 673 N N . ALA A 1 88 ? -10.307 -8.852 1.605 1.00 77.38 88 ALA A N 1
ATOM 674 C CA . ALA A 1 88 ? -9.819 -8.761 2.980 1.00 77.38 88 ALA A CA 1
ATOM 675 C C . ALA A 1 88 ? -10.246 -7.441 3.644 1.00 77.38 88 ALA A C 1
ATOM 677 O O . ALA A 1 88 ? -10.722 -7.434 4.778 1.00 77.38 88 ALA A O 1
ATOM 678 N N . VAL A 1 89 ? -10.151 -6.326 2.919 1.00 73.69 89 VAL A N 1
ATOM 679 C CA . VAL A 1 89 ? -10.575 -5.003 3.394 1.00 73.69 89 VAL A CA 1
ATOM 680 C C . VAL A 1 89 ? -12.086 -4.94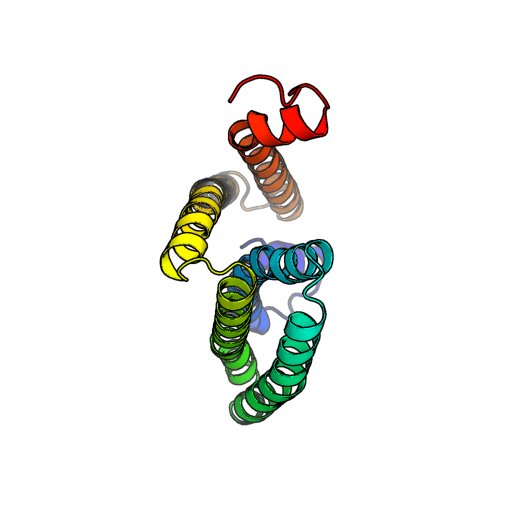7 3.646 1.00 73.69 89 VAL A C 1
ATOM 682 O O . VAL A 1 89 ? -12.513 -4.407 4.664 1.00 73.69 89 VAL A O 1
ATOM 685 N N . MET A 1 90 ? -12.911 -5.546 2.786 1.00 75.44 90 MET A N 1
ATOM 686 C CA . MET A 1 90 ? -14.352 -5.673 3.030 1.00 75.44 90 MET A CA 1
ATOM 687 C C . MET A 1 90 ? -14.646 -6.492 4.284 1.00 75.44 90 MET A C 1
ATOM 689 O O . MET A 1 90 ? -15.500 -6.102 5.078 1.00 75.44 90 MET A O 1
ATOM 693 N N . LEU A 1 91 ? -13.917 -7.590 4.492 1.00 75.44 91 LEU A N 1
ATOM 694 C CA . LEU A 1 91 ? -14.039 -8.414 5.691 1.00 75.44 91 LEU A CA 1
ATOM 695 C C . LEU A 1 91 ? -13.719 -7.599 6.955 1.00 75.44 91 LEU A C 1
ATOM 697 O O . LEU A 1 91 ? -14.448 -7.644 7.944 1.00 75.44 91 LEU A O 1
ATOM 701 N N . LEU A 1 92 ? -12.652 -6.804 6.887 1.00 73.38 92 LEU A N 1
ATOM 702 C CA . LEU A 1 92 ? -12.220 -5.905 7.950 1.00 73.38 92 LEU A CA 1
ATOM 703 C C . LEU A 1 92 ? -13.272 -4.825 8.246 1.00 73.38 92 LEU A C 1
ATOM 705 O O . LEU A 1 92 ? -13.567 -4.566 9.410 1.00 73.38 92 LEU A O 1
ATOM 709 N N . PHE A 1 93 ? -13.882 -4.228 7.217 1.00 7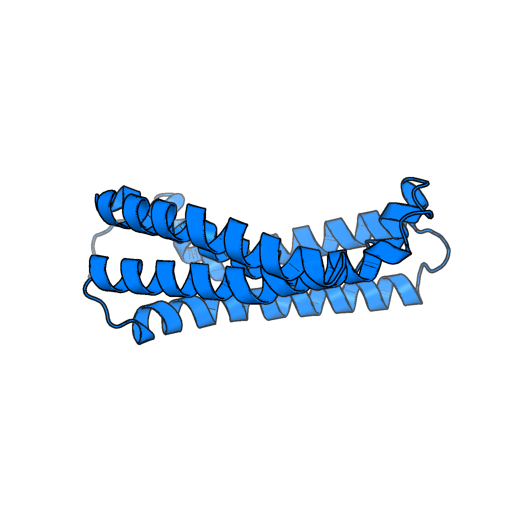0.69 93 PHE A N 1
ATOM 710 C CA . PHE A 1 93 ? -14.964 -3.254 7.392 1.00 70.69 93 PHE A CA 1
ATOM 711 C C . PHE A 1 93 ? -16.244 -3.872 7.936 1.00 70.69 93 PHE A C 1
ATOM 713 O O . PHE A 1 93 ? -16.911 -3.245 8.755 1.00 70.69 93 PHE A O 1
ATOM 720 N N . TYR A 1 94 ? -16.575 -5.093 7.524 1.00 73.12 94 TYR A N 1
ATOM 721 C CA . TYR A 1 94 ? -17.715 -5.827 8.055 1.00 73.12 94 TYR A CA 1
ATOM 722 C C . TYR A 1 94 ? -17.556 -6.085 9.557 1.00 73.12 94 TYR A C 1
ATOM 724 O O . TYR A 1 94 ? -18.440 -5.740 10.343 1.00 73.12 94 TYR A O 1
ATOM 732 N N . PHE A 1 95 ? -16.399 -6.605 9.976 1.00 70.38 95 PHE A N 1
ATOM 733 C CA . PHE A 1 95 ? -16.109 -6.801 11.395 1.00 70.38 95 PHE A CA 1
ATOM 734 C C . PHE A 1 95 ? -16.024 -5.474 12.153 1.00 70.38 95 PHE A C 1
ATOM 736 O O . PHE A 1 95 ? -16.587 -5.366 13.239 1.00 70.38 95 PHE A O 1
ATOM 743 N N . GLY A 1 96 ? -15.418 -4.444 11.557 1.00 67.75 96 GLY A N 1
ATOM 744 C CA . GLY A 1 96 ? -15.378 -3.091 12.109 1.00 67.75 96 GLY A CA 1
ATOM 745 C C . GLY A 1 96 ? -16.766 -2.516 12.385 1.00 67.75 96 GLY A C 1
ATOM 746 O O . GLY A 1 96 ? -17.049 -2.072 13.494 1.00 67.75 96 GLY A O 1
ATOM 747 N N . ALA A 1 97 ? -17.668 -2.576 11.409 1.00 68.12 97 ALA A N 1
ATOM 748 C CA . ALA A 1 97 ? -19.038 -2.095 11.560 1.00 68.12 97 ALA A CA 1
ATOM 749 C C . ALA A 1 97 ? -19.823 -2.885 12.617 1.00 68.12 97 ALA A C 1
ATOM 751 O O . ALA A 1 97 ? -20.569 -2.293 13.399 1.00 68.12 97 ALA A O 1
ATOM 752 N N . CYS A 1 98 ? -19.611 -4.203 12.682 1.00 66.81 98 CYS A N 1
ATOM 753 C CA . CYS A 1 98 ? -20.228 -5.055 13.694 1.00 66.81 98 CYS A CA 1
ATOM 754 C C . CYS A 1 98 ? -19.754 -4.697 15.116 1.00 66.81 98 CYS A C 1
ATOM 756 O O . CYS A 1 98 ? -20.569 -4.678 16.036 1.00 66.81 98 CYS A O 1
ATOM 758 N N . ALA A 1 99 ? -18.471 -4.357 15.284 1.00 65.31 99 ALA A N 1
ATOM 759 C CA . ALA A 1 99 ? -17.894 -3.932 16.562 1.00 65.31 99 ALA A CA 1
ATOM 760 C C . ALA A 1 99 ? -18.413 -2.557 17.007 1.00 65.31 99 ALA A C 1
ATOM 762 O O . ALA A 1 99 ? -18.790 -2.359 18.158 1.00 65.31 99 ALA A O 1
ATOM 763 N N . LEU A 1 100 ? -18.469 -1.598 16.075 1.00 64.06 100 LEU A N 1
ATOM 764 C CA . LEU A 1 100 ? -18.881 -0.225 16.370 1.00 64.06 100 LEU A CA 1
ATOM 765 C C . LEU A 1 100 ? -20.410 -0.047 16.460 1.00 64.06 100 LEU A C 1
ATOM 767 O O . LEU A 1 100 ? -20.864 1.048 16.785 1.00 64.06 100 LEU A O 1
ATOM 771 N N . LYS A 1 101 ? -21.218 -1.082 16.163 1.00 66.19 101 LYS A N 1
ATOM 772 C CA . LYS A 1 101 ? -22.691 -0.999 16.020 1.00 66.19 101 LYS A CA 1
ATOM 773 C C . LYS A 1 101 ? -23.146 0.151 15.103 1.00 66.19 101 LYS A C 1
ATOM 775 O O . LYS A 1 101 ? -24.228 0.708 15.275 1.00 66.19 101 LYS A O 1
ATOM 780 N N . MET A 1 102 ? -22.319 0.517 14.126 1.00 59.12 102 MET A N 1
ATOM 781 C CA . MET A 1 102 ? -22.609 1.568 13.149 1.00 59.12 102 MET A CA 1
ATOM 782 C C . MET A 1 102 ? -22.934 0.939 11.789 1.00 59.12 102 MET A C 1
ATOM 784 O O . MET A 1 102 ? -22.358 -0.093 11.441 1.00 59.12 102 MET A O 1
ATOM 788 N N . PRO A 1 103 ? -23.815 1.548 10.978 1.00 61.09 103 PRO A N 1
ATOM 789 C CA . PRO A 1 103 ? -24.102 1.032 9.646 1.00 61.09 103 PRO A CA 1
ATOM 790 C C . PRO A 1 103 ? -22.855 1.108 8.749 1.00 61.09 103 PRO A C 1
ATOM 792 O O . PRO A 1 103 ? -22.176 2.137 8.701 1.00 61.09 103 PRO A O 1
ATOM 795 N N . LEU A 1 104 ? -22.578 0.026 8.005 1.00 57.12 104 LEU A N 1
ATOM 796 C CA . LEU A 1 104 ? -21.435 -0.102 7.080 1.00 57.12 104 LEU A CA 1
ATOM 797 C C . LEU A 1 104 ? -21.315 1.088 6.116 1.00 57.12 104 LEU A C 1
ATOM 799 O O . LEU A 1 104 ? -20.209 1.535 5.825 1.00 57.12 104 LEU A O 1
ATOM 803 N N . PHE A 1 105 ? -22.448 1.635 5.670 1.00 55.94 105 PHE A N 1
ATOM 804 C CA . PHE A 1 105 ? -22.498 2.801 4.787 1.00 55.94 105 PHE A CA 1
ATOM 805 C C . PHE A 1 105 ? -21.974 4.089 5.436 1.00 55.94 105 PHE A C 1
ATOM 807 O O . PHE A 1 105 ? -21.414 4.926 4.736 1.00 55.94 105 PHE A O 1
ATOM 814 N N . THR A 1 106 ? -22.074 4.241 6.758 1.00 58.78 106 THR A N 1
ATOM 815 C CA . THR A 1 106 ? -21.524 5.403 7.477 1.00 58.78 106 THR A CA 1
ATOM 816 C C . THR A 1 106 ? -20.018 5.278 7.680 1.00 58.78 106 THR A C 1
ATOM 818 O O . THR A 1 106 ? -19.302 6.274 7.601 1.00 58.78 106 THR A O 1
ATOM 821 N N . VAL A 1 107 ? -19.515 4.058 7.897 1.00 58.47 107 VAL A N 1
ATOM 822 C CA . VAL A 1 107 ? -18.069 3.791 7.949 1.00 58.47 107 VAL A CA 1
ATOM 823 C C . VAL A 1 107 ? -17.461 4.016 6.565 1.00 58.47 107 VAL A C 1
ATOM 825 O O . VAL A 1 107 ? -16.530 4.806 6.429 1.00 58.47 107 VAL A O 1
ATOM 828 N N . LEU A 1 108 ? -18.054 3.422 5.524 1.00 58.41 108 LEU A N 1
ATOM 829 C CA . LEU A 1 108 ? -17.620 3.590 4.137 1.00 58.41 108 LEU A CA 1
ATOM 830 C C . LEU A 1 108 ? -17.711 5.058 3.690 1.00 58.41 108 LEU A C 1
ATOM 832 O O . LEU A 1 108 ? -16.755 5.586 3.130 1.00 58.41 108 LEU A O 1
ATOM 836 N N . GLY A 1 109 ? -18.799 5.754 4.032 1.00 55.44 109 GLY A N 1
ATOM 837 C CA . GLY A 1 109 ? -18.995 7.180 3.755 1.00 55.44 109 GLY A CA 1
ATOM 838 C C . GLY A 1 109 ? -18.007 8.113 4.463 1.00 55.44 109 GLY A C 1
ATOM 839 O O . GLY A 1 109 ? -17.783 9.217 3.981 1.00 55.44 109 GLY A O 1
ATOM 840 N N . ARG A 1 110 ? -17.363 7.677 5.556 1.00 58.06 110 ARG A N 1
ATOM 841 C CA . ARG A 1 110 ? -16.255 8.404 6.209 1.00 58.06 110 ARG A CA 1
ATOM 842 C C . ARG A 1 110 ? -14.877 8.083 5.628 1.00 58.06 110 ARG A C 1
ATOM 844 O O . ARG A 1 110 ? -13.952 8.862 5.813 1.00 58.06 110 ARG A O 1
ATOM 851 N N . ILE A 1 111 ? -14.735 6.982 4.896 1.00 57.59 111 ILE A N 1
ATOM 852 C CA . ILE A 1 111 ? -13.486 6.603 4.213 1.00 57.59 111 ILE A CA 1
ATOM 853 C C . ILE A 1 111 ? -13.423 7.189 2.801 1.00 57.59 111 ILE A C 1
ATOM 855 O O . ILE A 1 111 ? -12.345 7.534 2.324 1.00 57.59 111 ILE A O 1
ATOM 859 N N . VAL A 1 112 ? -14.574 7.368 2.149 1.00 56.75 112 VAL A N 1
ATOM 860 C CA . VAL A 1 112 ? -14.701 8.077 0.865 1.00 56.75 112 VAL A CA 1
ATOM 861 C C . VAL A 1 112 ? -14.006 9.455 0.875 1.00 56.75 112 VAL A C 1
ATOM 863 O O . VAL A 1 112 ? -13.224 9.702 -0.045 1.00 56.75 112 VAL A O 1
ATOM 866 N N . PRO A 1 113 ? -14.171 10.329 1.893 1.00 56.12 113 PRO A N 1
ATOM 867 C CA . PRO A 1 113 ? -13.425 11.583 1.957 1.00 56.12 113 PRO A CA 1
ATOM 868 C C . PRO A 1 113 ? -11.909 11.378 2.095 1.00 56.12 113 PRO A C 1
ATOM 870 O O . PRO A 1 113 ? -11.159 12.116 1.470 1.00 56.12 113 PRO A O 1
ATOM 873 N N . ALA A 1 114 ? -11.432 10.340 2.792 1.00 55.06 114 ALA A N 1
ATOM 874 C CA . ALA A 1 114 ? -9.996 10.031 2.862 1.00 55.06 114 ALA A CA 1
ATOM 875 C C . ALA A 1 114 ? -9.416 9.607 1.496 1.00 55.06 114 ALA A C 1
ATOM 877 O O . ALA A 1 114 ? -8.295 9.977 1.150 1.00 55.06 114 ALA A O 1
ATOM 878 N N . GLY A 1 115 ? -10.196 8.892 0.677 1.00 59.50 115 GLY A N 1
ATOM 879 C CA . GLY A 1 115 ? -9.847 8.615 -0.722 1.00 59.50 115 GLY A CA 1
ATOM 880 C C . GLY A 1 115 ? -9.830 9.878 -1.594 1.00 59.50 115 GLY A C 1
ATOM 881 O O . GLY A 1 115 ? -8.949 10.038 -2.436 1.00 59.50 115 GLY A O 1
ATOM 882 N N . LEU A 1 116 ? -10.753 10.812 -1.351 1.00 59.22 116 LEU A N 1
ATOM 883 C CA . LEU A 1 116 ? -10.795 12.121 -2.013 1.00 59.22 116 LEU A CA 1
ATOM 884 C C . LEU A 1 116 ? -9.583 13.000 -1.677 1.00 59.22 116 LEU A C 1
ATOM 886 O O . LEU A 1 116 ? -9.132 13.737 -2.545 1.00 59.22 116 LEU A O 1
ATOM 890 N N . VAL A 1 117 ? -9.007 12.890 -0.476 1.00 61.88 117 VAL A N 1
ATOM 891 C CA . VAL A 1 117 ? -7.765 13.600 -0.094 1.00 61.88 117 VAL A CA 1
ATOM 892 C C . VAL A 1 117 ? -6.551 13.102 -0.884 1.00 61.88 117 VAL A C 1
ATOM 894 O O . VAL A 1 117 ? -5.616 13.863 -1.139 1.00 61.88 117 VAL A O 1
ATOM 897 N N . LEU A 1 118 ? -6.569 11.845 -1.335 1.00 62.38 118 LEU A N 1
ATOM 898 C CA . LEU A 1 118 ? -5.501 11.278 -2.160 1.00 62.38 118 LEU A CA 1
ATOM 899 C C . LEU A 1 118 ? -5.578 11.731 -3.628 1.00 62.38 118 LEU A C 1
ATOM 901 O O . LEU A 1 118 ? -4.556 11.713 -4.312 1.00 62.38 118 LEU A O 1
ATOM 905 N N . LEU A 1 119 ? -6.742 12.180 -4.119 1.00 66.06 119 LEU A N 1
ATOM 906 C CA . LEU A 1 119 ? -6.913 12.625 -5.510 1.00 66.06 119 LEU A CA 1
ATOM 907 C C . LEU A 1 119 ? -6.074 13.874 -5.860 1.00 66.06 119 LEU A C 1
ATOM 909 O O . LEU A 1 119 ? -5.390 13.840 -6.883 1.00 66.06 119 LEU A O 1
ATOM 913 N N . PRO A 1 120 ? -6.032 14.944 -5.038 1.00 64.06 120 PRO A N 1
ATOM 914 C CA . PRO A 1 120 ? -5.118 16.065 -5.250 1.00 64.06 120 PRO A CA 1
ATOM 915 C C . PRO A 1 120 ? -3.646 15.651 -5.222 1.00 64.06 120 PRO A C 1
ATOM 917 O O . PRO A 1 120 ? -2.872 16.106 -6.058 1.00 64.06 120 PRO A O 1
ATOM 920 N N . ALA A 1 121 ? -3.255 14.761 -4.301 1.00 64.12 121 ALA A N 1
ATOM 921 C CA . ALA A 1 121 ? -1.880 14.270 -4.212 1.00 64.12 121 ALA A CA 1
ATOM 922 C C . ALA A 1 121 ? -1.476 13.472 -5.466 1.00 64.12 121 ALA A C 1
ATOM 924 O O . ALA A 1 121 ? -0.376 13.654 -5.986 1.00 64.12 121 ALA A O 1
ATOM 925 N N . LEU A 1 122 ? -2.388 12.650 -5.998 1.00 66.69 122 LEU A N 1
ATOM 926 C CA . LEU A 1 122 ? -2.220 11.959 -7.279 1.00 66.69 122 LEU A CA 1
ATOM 927 C C . LEU A 1 122 ? -2.129 12.942 -8.454 1.00 66.69 122 LEU A C 1
ATOM 929 O O . LEU A 1 122 ? -1.238 12.807 -9.288 1.00 66.69 122 LEU A O 1
ATOM 933 N N . GLY A 1 123 ? -3.004 13.949 -8.510 1.00 68.25 123 GLY A N 1
ATOM 934 C CA . GLY A 1 123 ? -2.988 14.971 -9.563 1.00 68.25 123 GLY A CA 1
ATOM 935 C C . GLY A 1 123 ? -1.694 15.789 -9.579 1.00 68.25 123 GLY A C 1
ATOM 936 O O . GLY A 1 123 ? -1.132 16.049 -10.639 1.00 68.25 123 GLY A O 1
ATOM 937 N N . VAL A 1 124 ? -1.171 16.128 -8.401 1.00 66.38 124 VAL A N 1
ATOM 938 C CA . VAL A 1 124 ? 0.122 16.803 -8.242 1.00 66.38 124 VAL A CA 1
ATOM 939 C C . VAL A 1 124 ? 1.281 15.896 -8.647 1.00 66.38 124 VAL A C 1
ATOM 941 O O . VAL A 1 124 ? 2.191 16.363 -9.323 1.00 66.38 124 VAL A O 1
ATOM 944 N N . ALA A 1 125 ? 1.252 14.610 -8.284 1.00 65.81 125 ALA A N 1
ATOM 945 C CA . ALA A 1 125 ? 2.279 13.654 -8.698 1.00 65.81 125 ALA A CA 1
ATOM 946 C C . ALA A 1 125 ? 2.345 13.511 -10.227 1.00 65.81 125 ALA A C 1
ATOM 948 O O . ALA A 1 125 ? 3.432 13.553 -10.800 1.00 65.81 125 ALA A O 1
ATOM 949 N N . LEU A 1 126 ? 1.181 13.413 -10.878 1.00 69.12 126 LEU A N 1
ATOM 950 C CA . LEU A 1 126 ? 1.053 13.370 -12.337 1.00 69.12 126 LEU A CA 1
ATOM 951 C C . LEU A 1 126 ? 1.529 14.677 -12.990 1.00 69.12 126 LEU A C 1
ATOM 953 O O . LEU A 1 126 ? 2.250 14.644 -13.984 1.00 69.12 126 LEU A O 1
ATOM 957 N N . GLY A 1 127 ? 1.162 15.827 -12.416 1.00 67.94 127 GLY A N 1
ATOM 958 C CA . GLY A 1 127 ? 1.566 17.143 -12.911 1.00 67.94 127 GLY A CA 1
ATOM 959 C C . GLY A 1 127 ? 3.066 17.409 -12.767 1.00 67.94 127 GLY A C 1
ATOM 960 O O . GLY A 1 127 ? 3.689 17.904 -13.702 1.00 67.94 127 GLY A O 1
ATOM 961 N N . ALA A 1 128 ? 3.660 17.039 -11.630 1.00 65.88 128 ALA A N 1
ATOM 962 C CA . ALA A 1 128 ? 5.098 17.149 -11.392 1.00 65.88 128 ALA A CA 1
ATOM 963 C C . ALA A 1 128 ? 5.898 16.273 -12.361 1.00 65.88 128 ALA A C 1
ATOM 965 O O . ALA A 1 128 ? 6.932 16.711 -12.861 1.00 65.88 128 ALA A O 1
ATOM 966 N N . GLN A 1 129 ? 5.391 15.080 -12.681 1.00 65.38 129 GLN A N 1
ATOM 967 C CA . GLN A 1 129 ? 6.018 14.222 -13.675 1.00 65.38 129 GLN A CA 1
ATOM 968 C C . GLN A 1 129 ? 5.933 14.812 -15.082 1.00 65.38 129 GLN A C 1
ATOM 970 O O . GLN A 1 129 ? 6.947 14.886 -15.762 1.00 65.38 129 GLN A O 1
ATOM 975 N N . TRP A 1 130 ? 4.763 15.303 -15.499 1.00 66.88 130 TRP A N 1
ATOM 976 C CA . TRP A 1 130 ? 4.614 15.931 -16.815 1.00 66.88 130 TRP A CA 1
ATOM 977 C C . TRP A 1 130 ? 5.573 17.120 -17.003 1.00 66.88 130 TRP A C 1
ATOM 979 O O . TRP A 1 130 ? 6.163 17.306 -18.070 1.00 66.88 130 TRP A O 1
ATOM 989 N N . LEU A 1 131 ? 5.779 17.902 -15.939 1.00 66.38 131 LEU A N 1
ATOM 990 C CA . LEU A 1 131 ? 6.733 19.010 -15.914 1.00 66.38 131 LEU A CA 1
ATOM 991 C C . LEU A 1 131 ? 8.189 18.520 -15.950 1.00 66.38 131 LEU A C 1
ATOM 993 O O . LEU A 1 131 ? 9.006 19.089 -16.671 1.00 66.38 131 LEU A O 1
ATOM 997 N N . ALA A 1 132 ? 8.522 17.457 -15.218 1.00 64.94 132 ALA A N 1
ATOM 998 C CA . ALA A 1 132 ? 9.867 16.891 -15.220 1.00 64.94 132 ALA A CA 1
ATOM 999 C C . ALA A 1 132 ? 10.236 16.254 -16.573 1.00 64.94 132 ALA A C 1
ATOM 1001 O O . ALA A 1 132 ? 11.334 16.500 -17.073 1.00 64.94 132 ALA A O 1
ATOM 1002 N N . ASP A 1 133 ? 9.298 15.544 -17.208 1.00 65.62 133 ASP A N 1
ATOM 1003 C CA . ASP A 1 133 ? 9.470 14.937 -18.534 1.00 65.62 133 ASP A CA 1
ATOM 1004 C C . ASP A 1 133 ? 9.646 16.004 -19.630 1.00 65.62 133 ASP A C 1
ATOM 1006 O O . ASP A 1 133 ? 10.407 15.815 -20.579 1.00 65.62 133 ASP A O 1
ATOM 1010 N N . THR A 1 134 ? 8.988 17.162 -19.482 1.00 66.69 134 THR A N 1
ATOM 1011 C CA . THR A 1 134 ? 9.072 18.271 -20.448 1.00 66.69 134 THR A CA 1
ATOM 1012 C C . THR A 1 134 ? 10.379 19.065 -20.328 1.00 66.69 134 THR A C 1
ATOM 1014 O O . THR A 1 134 ? 10.926 19.498 -21.341 1.00 66.69 134 THR A O 1
ATOM 1017 N N . TYR A 1 135 ? 10.890 19.279 -19.109 1.00 64.75 135 TYR A N 1
ATOM 1018 C CA . TYR A 1 135 ? 12.012 20.200 -18.869 1.00 64.75 135 TYR A CA 1
ATOM 1019 C C . TYR A 1 135 ? 13.360 19.522 -18.573 1.00 64.75 135 TYR A C 1
ATOM 1021 O O . TYR A 1 135 ? 14.395 20.163 -18.754 1.00 64.75 135 TYR A O 1
ATOM 1029 N N . LEU A 1 136 ? 13.392 18.259 -18.130 1.00 62.88 136 LEU A N 1
ATOM 1030 C CA . LEU A 1 136 ? 14.623 17.562 -17.719 1.00 62.88 136 LEU A CA 1
ATOM 1031 C C . LEU A 1 136 ? 14.741 16.115 -18.262 1.00 62.88 136 LEU A C 1
ATOM 1033 O O . LEU A 1 136 ? 15.086 15.205 -17.506 1.00 62.88 136 LEU A O 1
ATOM 1037 N N . PRO A 1 137 ? 14.561 15.867 -19.575 1.00 61.88 137 PRO A N 1
ATOM 1038 C CA . PRO A 1 137 ? 14.591 14.510 -20.140 1.00 61.88 137 PRO A CA 1
ATOM 1039 C C . PRO A 1 137 ? 15.968 13.811 -20.093 1.00 61.88 137 PRO A C 1
ATOM 1041 O O . PRO A 1 137 ? 16.071 12.637 -20.431 1.00 61.88 137 PRO A O 1
ATOM 1044 N N . GLN A 1 138 ? 17.046 14.504 -19.705 1.00 62.78 138 GLN A N 1
ATOM 1045 C CA . GLN A 1 138 ? 18.430 13.998 -19.778 1.00 62.78 138 GLN A CA 1
ATOM 1046 C C . GLN A 1 138 ? 19.086 13.734 -18.407 1.00 62.78 138 GLN A C 1
ATOM 1048 O O . GLN A 1 138 ? 20.230 13.286 -18.362 1.00 62.78 138 GLN A O 1
ATOM 1053 N N . MET A 1 139 ? 18.398 13.990 -17.284 1.00 66.81 139 MET A N 1
ATOM 1054 C CA . MET A 1 139 ? 18.963 13.836 -15.931 1.00 66.81 139 MET A CA 1
ATOM 1055 C C . MET A 1 139 ? 18.055 13.015 -14.992 1.00 66.81 139 MET A C 1
ATOM 1057 O O . MET A 1 139 ? 17.410 13.583 -14.107 1.00 66.81 139 MET A O 1
ATOM 1061 N N . PRO A 1 140 ? 18.058 11.672 -15.102 1.00 67.81 140 PRO A N 1
ATOM 1062 C CA . PRO A 1 140 ? 17.132 10.797 -14.368 1.00 67.81 140 PRO A CA 1
ATOM 1063 C C . PRO A 1 140 ? 17.246 10.903 -12.835 1.00 67.81 140 PRO A C 1
ATOM 1065 O O . PRO A 1 140 ? 16.253 10.782 -12.123 1.00 67.81 140 PRO A O 1
ATOM 1068 N N . ILE A 1 141 ? 18.438 11.201 -12.299 1.00 71.50 141 ILE A N 1
ATOM 1069 C CA . ILE A 1 141 ? 18.657 11.374 -10.848 1.00 71.50 141 ILE A CA 1
ATOM 1070 C C . ILE A 1 141 ? 17.936 12.620 -10.311 1.00 71.50 141 ILE A C 1
ATOM 1072 O O . ILE A 1 141 ? 17.341 12.581 -9.233 1.00 71.50 141 ILE A O 1
ATOM 1076 N N . LEU A 1 142 ? 17.988 13.730 -11.052 1.00 69.19 142 LEU A N 1
ATOM 1077 C CA . LEU A 1 142 ? 17.354 14.990 -10.657 1.00 69.19 142 LEU A CA 1
ATOM 1078 C C . LEU A 1 142 ? 15.831 14.893 -10.766 1.00 69.19 142 LEU A C 1
ATOM 1080 O O . LEU A 1 142 ? 15.135 15.348 -9.860 1.00 69.19 142 LEU A O 1
ATOM 1084 N N . THR A 1 143 ? 15.331 14.238 -11.815 1.00 70.19 143 THR A N 1
ATOM 1085 C CA . THR A 1 143 ? 13.902 13.951 -12.004 1.00 70.19 143 THR A CA 1
ATOM 1086 C C . THR A 1 143 ? 13.337 13.121 -10.851 1.00 70.19 143 THR A C 1
ATOM 1088 O O . THR A 1 143 ? 12.330 13.504 -10.256 1.00 70.19 143 THR A O 1
ATOM 1091 N N . LEU A 1 144 ? 14.036 12.058 -10.438 1.00 69.38 144 LEU A N 1
ATOM 1092 C CA . LEU A 1 144 ? 13.682 11.268 -9.254 1.00 69.38 144 LEU A CA 1
ATOM 1093 C C . LEU A 1 144 ? 13.665 12.088 -7.966 1.00 69.38 144 LEU A C 1
ATOM 1095 O O . LEU A 1 144 ? 12.692 12.041 -7.213 1.00 69.38 144 LEU A O 1
ATOM 1099 N N . ALA A 1 145 ? 14.747 12.820 -7.691 1.00 73.94 145 ALA A N 1
ATOM 1100 C CA . ALA A 1 145 ? 14.883 13.574 -6.450 1.00 73.94 145 ALA A CA 1
ATOM 1101 C C . ALA A 1 145 ? 13.798 14.653 -6.336 1.00 73.94 145 ALA A C 1
ATOM 1103 O O . ALA A 1 145 ? 13.133 14.758 -5.305 1.00 73.94 145 ALA A O 1
ATOM 1104 N N . LEU A 1 146 ? 13.564 15.413 -7.408 1.00 71.88 146 LEU A N 1
ATOM 1105 C CA . LEU A 1 146 ? 12.525 16.439 -7.455 1.00 71.88 146 LEU A CA 1
ATOM 1106 C C . LEU A 1 146 ? 11.120 15.833 -7.428 1.00 71.88 146 LEU A C 1
ATOM 1108 O O . LEU A 1 146 ? 10.249 16.354 -6.731 1.00 71.88 146 LEU A O 1
ATOM 1112 N N . GLY A 1 147 ? 10.895 14.716 -8.118 1.00 70.81 147 GLY A N 1
ATOM 1113 C CA . GLY A 1 147 ? 9.623 13.998 -8.118 1.00 70.81 147 GLY A CA 1
ATOM 1114 C C . GLY A 1 147 ? 9.235 13.483 -6.731 1.00 70.81 147 GLY A C 1
ATOM 1115 O O . GLY A 1 147 ? 8.113 13.696 -6.270 1.00 70.81 147 GLY A O 1
ATOM 1116 N N . VAL A 1 148 ? 10.175 12.869 -6.010 1.00 72.88 148 VAL A N 1
ATOM 1117 C CA . VAL A 1 148 ? 9.950 12.377 -4.641 1.00 72.88 148 VAL A CA 1
ATOM 1118 C C . VAL A 1 148 ? 9.771 13.533 -3.654 1.00 72.88 148 VAL A C 1
ATOM 1120 O O . VAL A 1 148 ? 8.844 13.512 -2.844 1.00 72.88 148 VAL A O 1
ATOM 1123 N N . LEU A 1 149 ? 10.614 14.567 -3.722 1.00 76.38 149 LEU A N 1
ATOM 1124 C CA . LEU A 1 149 ? 10.527 15.713 -2.811 1.00 76.38 149 LEU A CA 1
ATOM 1125 C C . LEU A 1 149 ? 9.246 16.527 -3.018 1.00 76.38 149 LEU A C 1
ATOM 1127 O O . LEU A 1 149 ? 8.629 16.950 -2.041 1.00 76.38 149 LEU A O 1
ATOM 1131 N N . SER A 1 150 ? 8.818 16.720 -4.266 1.00 70.62 150 SER A N 1
ATOM 1132 C CA . SER A 1 150 ? 7.572 17.427 -4.578 1.00 70.62 150 SER A CA 1
ATOM 1133 C C . SER A 1 150 ? 6.346 16.641 -4.114 1.00 70.62 150 SER A C 1
ATOM 1135 O O . SER A 1 150 ? 5.490 17.203 -3.433 1.00 70.62 150 SER A O 1
ATOM 1137 N N . THR A 1 151 ? 6.280 15.337 -4.399 1.00 69.88 151 THR A N 1
ATOM 1138 C CA . THR A 1 151 ? 5.153 14.487 -3.980 1.00 69.88 151 THR A CA 1
ATOM 1139 C C . THR A 1 151 ? 5.052 14.345 -2.462 1.00 69.88 151 THR A C 1
ATOM 1141 O O . THR A 1 151 ? 3.958 14.487 -1.916 1.00 69.88 151 THR A O 1
ATOM 1144 N N . LEU A 1 152 ? 6.170 14.145 -1.755 1.00 72.31 152 LEU A N 1
ATOM 1145 C CA . LEU A 1 152 ? 6.180 14.090 -0.290 1.00 72.31 152 LEU A CA 1
ATOM 1146 C C . LEU A 1 152 ? 5.885 15.451 0.344 1.00 72.31 152 LEU A C 1
ATOM 1148 O O . LEU A 1 152 ? 5.054 15.534 1.246 1.00 72.31 152 LEU A O 1
ATOM 1152 N N . GLY A 1 153 ? 6.537 16.520 -0.119 1.00 74.44 153 GLY A N 1
ATOM 1153 C CA . GLY A 1 153 ? 6.369 17.860 0.442 1.00 74.44 153 GLY A CA 1
ATOM 1154 C C . GLY A 1 153 ? 4.942 18.382 0.285 1.00 74.44 153 GLY A C 1
ATOM 1155 O O . GLY A 1 153 ? 4.361 18.903 1.237 1.00 74.44 153 GLY A O 1
ATOM 1156 N N . LEU A 1 154 ? 4.340 18.184 -0.890 1.00 69.50 154 LEU A N 1
ATOM 1157 C CA . LEU A 1 154 ? 2.965 18.605 -1.157 1.00 69.50 154 LEU A CA 1
ATOM 1158 C C . LEU A 1 154 ? 1.943 17.664 -0.518 1.00 69.50 154 LEU A C 1
ATOM 1160 O O . LEU A 1 154 ? 0.944 18.146 0.009 1.00 69.50 154 LEU A O 1
ATOM 1164 N N . GLY A 1 155 ? 2.207 16.353 -0.475 1.00 67.88 155 GLY A N 1
ATOM 1165 C CA . GLY A 1 155 ? 1.373 15.399 0.257 1.00 67.88 155 GLY A CA 1
ATOM 1166 C C . GLY A 1 155 ? 1.289 15.741 1.746 1.00 67.88 155 GLY A C 1
ATOM 1167 O O . GLY A 1 155 ? 0.196 15.878 2.292 1.00 67.88 155 GLY A O 1
ATOM 1168 N N . LEU A 1 156 ? 2.434 15.980 2.391 1.00 70.19 156 LEU A N 1
ATOM 1169 C CA . LEU A 1 156 ? 2.492 16.421 3.786 1.00 70.19 156 LEU A CA 1
ATOM 1170 C C . LEU A 1 156 ? 1.862 17.804 3.983 1.00 70.19 156 LEU A C 1
ATOM 1172 O O . LEU A 1 156 ? 1.174 18.018 4.976 1.00 70.19 156 LEU A O 1
ATOM 1176 N N . GLY A 1 157 ? 2.055 18.731 3.041 1.00 71.75 157 GLY A N 1
ATOM 1177 C CA . GLY A 1 157 ? 1.445 20.061 3.080 1.00 71.75 157 GLY A CA 1
ATOM 1178 C C . GLY A 1 157 ? -0.084 20.026 2.997 1.00 71.75 157 GLY A C 1
ATOM 1179 O O . GLY A 1 157 ? -0.753 20.730 3.751 1.00 71.75 157 GLY A O 1
ATOM 1180 N N . LEU A 1 158 ? -0.642 19.174 2.134 1.00 68.50 158 LEU A N 1
ATOM 1181 C CA . LEU A 1 158 ? -2.085 18.970 1.992 1.00 68.50 158 LEU A CA 1
ATOM 1182 C C . LEU A 1 158 ? -2.686 18.282 3.220 1.00 68.50 158 LEU A C 1
ATOM 1184 O O . LEU A 1 158 ? -3.721 18.727 3.712 1.00 68.50 158 LEU A O 1
ATOM 1188 N N . ILE A 1 159 ? -2.015 17.262 3.763 1.00 67.50 159 ILE A N 1
ATOM 1189 C CA . ILE A 1 159 ? -2.422 16.622 5.024 1.00 67.50 159 ILE A CA 1
ATOM 1190 C C . ILE A 1 159 ? -2.392 17.649 6.161 1.00 67.50 159 ILE A C 1
ATOM 1192 O O . ILE A 1 159 ? -3.369 17.798 6.889 1.00 67.50 159 ILE A O 1
ATOM 1196 N N . ALA A 1 160 ? -1.318 18.435 6.268 1.00 67.88 160 ALA A N 1
ATOM 1197 C CA . ALA A 1 160 ? -1.197 19.490 7.270 1.00 67.88 160 ALA A CA 1
ATOM 1198 C C . ALA A 1 160 ? -2.220 20.621 7.086 1.00 67.88 160 ALA A C 1
ATOM 1200 O O . ALA A 1 160 ? -2.525 21.321 8.050 1.00 67.88 160 ALA A O 1
ATOM 1201 N N . TRP A 1 161 ? -2.736 20.832 5.873 1.00 68.50 161 TRP A N 1
ATOM 1202 C CA . TRP A 1 161 ? -3.804 21.789 5.598 1.00 68.50 161 TRP A CA 1
ATOM 1203 C C . TRP A 1 161 ? -5.177 21.235 5.978 1.00 68.50 161 TRP A C 1
ATOM 1205 O O . TRP A 1 161 ? -5.969 21.949 6.590 1.00 68.50 161 TRP A O 1
ATOM 1215 N N . HIS A 1 162 ? -5.466 19.987 5.616 1.00 66.06 162 HIS A N 1
ATOM 1216 C CA . HIS A 1 162 ? -6.794 19.411 5.784 1.00 66.06 162 HIS A CA 1
ATOM 1217 C C . HIS A 1 162 ? -7.038 18.881 7.202 1.00 66.06 162 HIS A C 1
ATOM 1219 O O . HIS A 1 162 ? -8.116 19.074 7.749 1.00 66.06 162 HIS A O 1
ATOM 1225 N N . GLU A 1 163 ? -6.019 18.313 7.849 1.00 65.50 163 GLU A N 1
ATOM 1226 C CA . GLU A 1 163 ? -6.114 17.767 9.208 1.00 65.50 163 GLU A CA 1
ATOM 1227 C C . GLU A 1 163 ? -5.672 18.759 10.297 1.00 65.50 163 GLU A C 1
ATOM 1229 O O . GLU A 1 163 ? -5.256 18.365 11.388 1.00 65.50 163 GLU A O 1
ATOM 1234 N N . ARG A 1 164 ? -5.777 20.073 10.043 1.00 64.19 164 ARG A N 1
ATOM 1235 C CA . ARG A 1 164 ? -5.420 21.109 11.035 1.00 64.19 164 ARG A CA 1
ATOM 1236 C C . ARG A 1 164 ? -6.135 20.920 12.369 1.00 64.19 164 ARG A C 1
ATOM 1238 O O . ARG A 1 164 ? -5.537 21.189 13.408 1.00 64.19 164 ARG A O 1
ATOM 1245 N N . GLU A 1 165 ? -7.374 20.438 12.344 1.00 55.12 165 GLU A N 1
ATOM 1246 C CA . GLU A 1 165 ? -8.167 20.156 13.544 1.00 55.12 165 GLU A CA 1
ATOM 1247 C C . GLU A 1 165 ? -7.643 18.936 14.312 1.00 55.12 165 GLU A C 1
ATOM 1249 O O . GLU A 1 165 ? -7.418 19.034 15.516 1.00 55.12 165 GLU A O 1
ATOM 1254 N N . ALA A 1 166 ? -7.333 17.825 13.635 1.00 57.53 166 ALA A N 1
ATOM 1255 C CA . ALA A 1 166 ? -6.747 16.646 14.278 1.00 57.53 166 ALA A CA 1
ATOM 1256 C C . ALA A 1 166 ? -5.348 16.946 14.850 1.00 57.53 166 ALA A C 1
ATOM 1258 O O . ALA A 1 166 ? -5.029 16.566 15.977 1.00 57.53 166 ALA A O 1
ATOM 1259 N N . ILE A 1 167 ? -4.536 17.720 14.123 1.00 60.34 167 ILE A N 1
ATOM 1260 C CA . ILE A 1 167 ? -3.226 18.191 14.590 1.00 60.34 167 ILE A CA 1
ATOM 1261 C C . ILE A 1 167 ? -3.383 19.143 15.786 1.00 60.34 167 ILE A C 1
ATOM 1263 O O . ILE A 1 167 ? -2.561 19.113 16.704 1.00 60.34 167 ILE A O 1
ATOM 1267 N N . ALA A 1 168 ? -4.426 19.978 15.818 1.00 59.59 168 ALA A N 1
ATOM 1268 C CA . ALA A 1 168 ? -4.721 20.844 16.958 1.00 59.59 168 ALA A CA 1
ATOM 1269 C C . ALA A 1 168 ? -5.153 20.044 18.199 1.00 59.59 168 ALA A C 1
ATOM 1271 O O . ALA A 1 168 ? -4.719 20.373 19.304 1.00 59.59 168 ALA A O 1
ATOM 1272 N N . VAL A 1 169 ? -5.928 18.970 18.020 1.00 59.19 169 VAL A N 1
ATOM 1273 C CA . VAL A 1 169 ? -6.318 18.038 19.091 1.00 59.19 169 VAL A CA 1
ATOM 1274 C C . VAL A 1 169 ? -5.093 17.307 19.656 1.00 59.19 169 VAL A C 1
ATOM 1276 O O . VAL A 1 169 ? -4.887 17.320 20.866 1.00 59.19 169 VAL A O 1
ATOM 1279 N N . ILE A 1 170 ? -4.217 16.760 18.803 1.00 60.72 170 ILE A N 1
ATOM 1280 C CA . ILE A 1 170 ? -2.975 16.081 19.232 1.00 60.72 170 ILE A CA 1
ATOM 1281 C C . ILE A 1 170 ? -2.005 17.055 19.920 1.00 60.72 170 ILE A C 1
ATOM 1283 O O . ILE A 1 170 ? -1.317 16.688 20.869 1.00 60.72 170 ILE A O 1
ATOM 1287 N N . ARG A 1 171 ? -1.972 18.325 19.493 1.00 66.88 171 ARG A N 1
ATOM 1288 C CA . ARG A 1 171 ? -1.196 19.395 20.150 1.00 66.88 171 ARG A CA 1
ATOM 1289 C C . ARG A 1 171 ? -1.831 19.908 21.451 1.00 66.88 171 ARG A C 1
ATOM 1291 O O . ARG A 1 171 ? -1.343 20.896 21.997 1.00 66.88 171 ARG A O 1
ATOM 1298 N N . GLY A 1 172 ? -2.902 19.275 21.935 1.00 56.56 172 GLY A N 1
ATOM 1299 C CA . GLY A 1 172 ? -3.555 19.608 23.201 1.00 56.56 172 GLY A CA 1
ATOM 1300 C C . GLY A 1 172 ? -4.301 20.944 23.189 1.00 56.56 172 GLY A C 1
ATOM 1301 O O . GLY A 1 172 ? -4.507 21.531 24.246 1.00 56.56 172 GLY A O 1
ATOM 1302 N N . ARG A 1 173 ? -4.678 21.461 22.010 1.00 57.84 173 ARG A N 1
ATOM 1303 C CA . ARG A 1 173 ? -5.325 22.780 21.857 1.00 57.84 173 ARG A CA 1
ATOM 1304 C C . ARG A 1 173 ? -6.857 22.738 21.823 1.00 57.84 173 ARG A C 1
ATOM 1306 O O . ARG A 1 173 ? -7.465 23.792 21.688 1.00 57.84 173 ARG A O 1
ATOM 1313 N N . TYR A 1 174 ? -7.472 21.564 21.972 1.00 46.47 174 TYR A N 1
ATOM 1314 C CA . TYR A 1 174 ? -8.921 21.413 22.139 1.00 46.47 174 TYR A CA 1
ATOM 1315 C C . TYR A 1 174 ? -9.220 20.760 23.492 1.00 46.47 174 TYR A C 1
ATOM 1317 O O . TYR A 1 174 ? -8.997 19.565 23.682 1.00 46.47 174 TYR A O 1
ATOM 1325 N N . SER A 1 175 ? -9.701 21.561 24.444 1.00 43.75 175 SER A N 1
ATOM 1326 C CA . SER A 1 175 ? -10.332 21.077 25.669 1.00 43.75 175 SER A CA 1
ATOM 1327 C C . SER A 1 175 ? -11.756 20.622 25.341 1.00 43.75 175 SER A C 1
ATOM 1329 O O . SER A 1 175 ? -12.523 21.341 24.702 1.00 43.75 175 SER A O 1
ATOM 1331 N N . ALA A 1 176 ? -12.116 19.415 25.775 1.00 43.47 176 ALA A N 1
ATOM 1332 C CA . ALA A 1 176 ? -13.471 18.873 25.697 1.00 43.47 176 ALA A CA 1
ATOM 1333 C C . ALA A 1 176 ? -14.408 19.606 26.677 1.00 43.47 176 ALA A C 1
ATOM 1335 O O . ALA A 1 176 ? -14.824 19.057 27.694 1.00 43.47 176 ALA A O 1
ATOM 1336 N N . GLN A 1 177 ? -14.688 20.880 26.409 1.00 39.69 177 GLN A N 1
ATOM 1337 C CA . GLN A 1 177 ? -15.552 21.711 27.240 1.00 39.69 177 GLN A CA 1
ATOM 1338 C C . GLN A 1 177 ? -16.404 22.649 26.372 1.00 39.69 177 GLN A C 1
ATOM 1340 O O . GLN A 1 177 ? -16.362 23.861 26.538 1.00 39.69 177 GLN A O 1
ATOM 1345 N N . SER A 1 178 ? -17.121 22.101 25.386 1.00 36.03 178 SER A N 1
ATOM 1346 C CA . SER A 1 178 ? -18.358 22.683 24.818 1.00 36.03 178 SER A CA 1
ATOM 1347 C C . SER A 1 178 ? -18.880 21.857 23.635 1.00 36.03 178 SER A C 1
ATOM 1349 O O . SER A 1 178 ? -18.646 22.191 22.478 1.00 36.03 178 SER A O 1
ATOM 1351 N N . ALA A 1 179 ? -19.604 20.782 23.943 1.00 33.53 179 ALA A N 1
ATOM 1352 C CA . ALA A 1 179 ? -20.764 20.312 23.180 1.00 33.53 179 ALA A CA 1
ATOM 1353 C C . ALA A 1 179 ? -21.564 19.349 24.062 1.00 33.53 179 ALA A C 1
ATOM 1355 O O . ALA A 1 179 ? -20.958 18.356 24.526 1.00 33.53 179 ALA A O 1
#

Foldseek 3Di:
DLVCLVCVVVVNNVCPVCVVLVVLVVVLVVLVVVLVVLQVVCVVLVVVVLVVVLVVVLVPLLVVLCVQQVVVPPVSNSVSSVPSSVVSSVSSLVSSCVSVVHDSCVVVVVVVVVVVLVVVLVVQLVVLLVVCVVPPVPDSVVSVVSSVCRSVVVSVVSCCVPCVVVVCVVVVNDDPPDD